Protein AF-A0A376W3J1-F1 (afdb_monomer_lite)

Foldseek 3Di:
DDLVVLLVCCCVVPVVVVCVPDDLVVLVVSLVVLVVVCPVPPDPSSVVNNVVSSVVSLVVVCVVVVHDSVVVVVVVVVVD

Structure (mmCIF, N/CA/C/O backbone):
data_AF-A0A376W3J1-F1
#
_entry.id   AF-A0A376W3J1-F1
#
loop_
_atom_site.group_PDB
_atom_site.id
_atom_site.type_symbol
_atom_site.label_atom_id
_atom_site.label_alt_id
_atom_site.label_comp_id
_atom_site.label_asym_id
_atom_site.label_entity_id
_atom_site.label_seq_id
_atom_site.pdbx_PDB_ins_code
_atom_site.Cartn_x
_atom_site.Cartn_y
_atom_site.Cartn_z
_atom_site.occupancy
_atom_site.B_iso_or_equiv
_atom_site.auth_seq_id
_atom_site.auth_comp_id
_atom_site.auth_asym_id
_atom_site.auth_atom_id
_atom_site.pdbx_PDB_model_num
ATOM 1 N N . MET A 1 1 ? 12.324 16.041 -13.695 1.00 51.12 1 MET A N 1
ATOM 2 C CA . MET A 1 1 ? 11.089 15.251 -13.522 1.00 51.12 1 MET A CA 1
ATOM 3 C C . MET A 1 1 ? 11.024 14.910 -12.049 1.00 51.12 1 MET A C 1
ATOM 5 O O . MET A 1 1 ? 11.953 14.281 -11.559 1.00 51.12 1 MET A O 1
ATOM 9 N N . ASP A 1 2 ? 10.063 15.482 -11.328 1.00 60.22 2 ASP A N 1
ATOM 10 C CA . ASP A 1 2 ? 9.988 15.358 -9.871 1.00 60.22 2 ASP A CA 1
ATOM 11 C C . ASP A 1 2 ? 9.794 13.888 -9.471 1.00 60.22 2 ASP A C 1
ATOM 13 O O . ASP A 1 2 ? 8.985 13.179 -10.073 1.00 60.22 2 ASP A O 1
ATOM 17 N N . VAL A 1 3 ? 10.556 13.413 -8.485 1.00 61.38 3 VAL A N 1
ATOM 18 C CA . VAL A 1 3 ? 10.514 12.008 -8.046 1.00 61.38 3 VAL A CA 1
ATOM 19 C C . VAL A 1 3 ? 9.10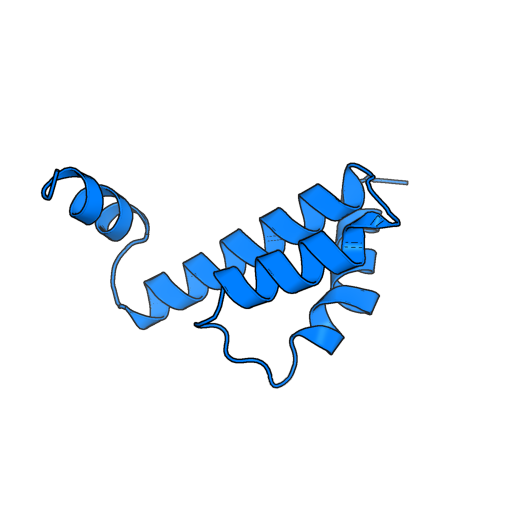6 11.627 -7.570 1.00 61.38 3 VAL A C 1
ATOM 21 O O . VAL A 1 3 ? 8.679 10.491 -7.774 1.00 61.38 3 VAL A O 1
ATOM 24 N N . SER A 1 4 ? 8.347 12.584 -7.027 1.00 64.31 4 SER A N 1
ATOM 25 C CA . SER A 1 4 ? 6.974 12.375 -6.560 1.00 64.31 4 SER A CA 1
ATOM 26 C C . SER A 1 4 ? 6.018 12.067 -7.712 1.00 64.31 4 SER A C 1
ATOM 28 O O . SER A 1 4 ? 5.123 11.241 -7.555 1.00 64.31 4 SER A O 1
ATOM 30 N N . PHE A 1 5 ? 6.234 12.655 -8.894 1.00 69.56 5 PHE A N 1
ATOM 31 C CA . PHE A 1 5 ? 5.418 12.365 -10.078 1.00 69.56 5 PHE A CA 1
ATOM 32 C C . PHE A 1 5 ? 5.649 10.936 -10.584 1.00 69.56 5 PHE A C 1
ATOM 34 O O . PHE A 1 5 ? 4.697 10.229 -10.910 1.00 69.56 5 PHE A O 1
ATOM 41 N N . SER A 1 6 ? 6.904 10.474 -10.576 1.00 74.38 6 SER A N 1
ATOM 42 C CA . SER A 1 6 ? 7.242 9.092 -10.944 1.00 74.38 6 SER A CA 1
ATOM 43 C C . SER A 1 6 ? 6.650 8.071 -9.970 1.00 74.38 6 SER A C 1
ATOM 45 O O . SER A 1 6 ? 6.206 7.009 -10.397 1.00 74.38 6 SER A O 1
ATOM 47 N N . VAL A 1 7 ? 6.613 8.386 -8.670 1.00 72.69 7 VAL A N 1
ATOM 48 C CA . VAL A 1 7 ? 5.974 7.531 -7.656 1.00 72.69 7 VAL A CA 1
ATOM 49 C C . VAL A 1 7 ? 4.456 7.495 -7.852 1.00 72.69 7 VAL A C 1
ATOM 51 O O . VAL A 1 7 ? 3.873 6.414 -7.836 1.00 72.69 7 VAL A O 1
ATOM 54 N N . ALA A 1 8 ? 3.822 8.648 -8.080 1.00 75.50 8 ALA A N 1
ATOM 55 C CA . ALA A 1 8 ? 2.375 8.749 -8.261 1.00 75.50 8 ALA A CA 1
ATOM 56 C C . ALA A 1 8 ? 1.881 8.019 -9.522 1.00 75.50 8 ALA A C 1
ATOM 58 O O . ALA A 1 8 ? 0.942 7.233 -9.432 1.00 75.50 8 ALA A O 1
ATOM 59 N N . SER A 1 9 ? 2.544 8.209 -10.669 1.00 79.62 9 SER A N 1
ATOM 60 C CA . SER A 1 9 ? 2.211 7.469 -11.898 1.00 79.62 9 SER A CA 1
ATOM 61 C C . SER A 1 9 ? 2.436 5.970 -11.708 1.00 79.62 9 SER A C 1
ATOM 63 O O . SER A 1 9 ? 1.553 5.174 -12.011 1.00 79.62 9 SER A O 1
ATOM 65 N N . TYR A 1 10 ? 3.548 5.559 -11.085 1.00 80.12 10 TYR A N 1
ATOM 66 C CA . TYR A 1 10 ? 3.785 4.139 -10.821 1.00 80.12 10 TYR A CA 1
ATOM 67 C C . TYR A 1 10 ? 2.691 3.516 -9.939 1.00 80.12 10 TYR A C 1
ATOM 69 O O . TYR A 1 10 ? 2.228 2.404 -10.201 1.00 80.12 10 TYR A O 1
ATOM 77 N N . LEU A 1 11 ? 2.235 4.247 -8.921 1.00 77.19 11 LEU A N 1
ATOM 78 C CA . LEU A 1 11 ? 1.120 3.838 -8.074 1.00 77.19 11 LEU A CA 1
ATOM 79 C C . LEU A 1 11 ? -0.176 3.691 -8.861 1.00 77.19 11 LEU A C 1
ATOM 81 O O . LEU A 1 11 ? -0.809 2.641 -8.796 1.00 77.19 11 LEU A O 1
ATOM 85 N N . GLN A 1 12 ? -0.560 4.726 -9.598 1.00 79.12 12 GLN A N 1
ATOM 86 C CA . GLN A 1 12 ? -1.856 4.795 -10.256 1.00 79.12 12 GLN A CA 1
ATOM 87 C C . GLN A 1 12 ? -1.961 3.832 -11.443 1.00 79.12 12 GLN A C 1
ATOM 89 O O . GLN A 1 12 ? -2.992 3.181 -11.605 1.00 79.12 12 GLN A O 1
ATOM 94 N N . ASP A 1 13 ? -0.881 3.685 -12.210 1.00 80.44 13 ASP A N 1
ATOM 95 C CA . ASP A 1 13 ? -0.864 2.899 -13.444 1.00 80.44 13 ASP A CA 1
ATOM 96 C C . ASP A 1 13 ? -0.547 1.415 -13.196 1.00 80.44 13 ASP A C 1
ATOM 98 O O . ASP A 1 13 ? -0.970 0.555 -13.972 1.00 80.44 13 ASP A O 1
ATOM 102 N N . HIS A 1 14 ? 0.178 1.081 -12.117 1.00 79.19 14 HIS A N 1
ATOM 103 C CA . HIS A 1 14 ? 0.618 -0.296 -11.857 1.00 79.19 14 HIS A CA 1
ATOM 104 C C . HIS A 1 14 ? 0.124 -0.894 -10.538 1.00 79.19 14 HIS A C 1
ATOM 106 O O . HIS A 1 14 ? -0.330 -2.040 -10.545 1.00 79.19 14 HIS A O 1
ATOM 112 N N . LEU A 1 15 ? 0.203 -0.176 -9.409 1.00 76.56 15 LEU A N 1
ATOM 113 C CA . LEU A 1 15 ? -0.184 -0.749 -8.110 1.00 76.56 15 LEU A CA 1
ATOM 114 C C . LEU A 1 15 ? -1.700 -0.731 -7.891 1.00 76.56 15 LEU A C 1
ATOM 116 O O . LEU A 1 15 ? -2.266 -1.750 -7.501 1.00 76.56 15 LEU A O 1
ATOM 120 N N . CYS A 1 16 ? -2.368 0.392 -8.160 1.00 80.75 16 CYS A N 1
ATOM 121 C CA . CYS A 1 16 ? -3.802 0.562 -7.927 1.00 80.75 16 CYS A CA 1
ATOM 122 C C . CYS A 1 16 ? -4.653 -0.498 -8.646 1.00 80.75 16 CYS A C 1
ATOM 124 O O . CYS A 1 16 ? -5.453 -1.141 -7.967 1.00 80.75 16 CYS A O 1
ATOM 126 N N . PRO A 1 17 ? -4.461 -0.787 -9.950 1.00 83.31 17 PRO A N 1
ATOM 127 C CA . PRO A 1 17 ? -5.243 -1.813 -10.643 1.00 83.31 17 PRO A CA 1
ATOM 128 C C . PRO A 1 17 ? -5.069 -3.213 -10.043 1.00 83.31 17 PRO A C 1
ATOM 130 O O . PRO A 1 17 ? -6.004 -4.005 -10.052 1.00 83.31 17 PRO A O 1
ATOM 133 N N . GLN A 1 18 ? -3.891 -3.516 -9.485 1.00 81.06 18 GLN A N 1
ATOM 134 C CA . GLN A 1 18 ? -3.609 -4.804 -8.840 1.00 81.06 18 GLN A CA 1
ATOM 135 C C . GLN A 1 18 ? -4.236 -4.927 -7.443 1.00 81.06 18 GLN A C 1
ATOM 137 O O . GLN A 1 18 ? -4.344 -6.039 -6.918 1.00 81.06 18 GLN A O 1
ATOM 142 N N . LEU A 1 19 ? -4.632 -3.799 -6.842 1.00 76.25 19 LEU A N 1
ATOM 143 C CA . LEU A 1 19 ? -5.310 -3.721 -5.546 1.00 76.25 19 LEU A CA 1
ATOM 144 C C . LEU A 1 19 ? -6.830 -3.756 -5.667 1.00 76.25 19 LEU A C 1
ATOM 146 O O . LEU A 1 19 ? -7.493 -4.161 -4.713 1.00 76.25 19 LEU A O 1
ATOM 150 N N . ILE A 1 20 ? -7.390 -3.369 -6.816 1.00 80.69 20 ILE A N 1
ATOM 151 C CA . ILE A 1 20 ? -8.835 -3.443 -7.042 1.00 80.69 20 ILE A CA 1
ATOM 152 C C . ILE A 1 20 ? -9.299 -4.899 -6.903 1.00 80.69 20 ILE A C 1
ATOM 154 O O . ILE A 1 20 ? -8.797 -5.799 -7.571 1.00 80.69 20 ILE A O 1
ATOM 158 N N . GLY A 1 21 ? -10.258 -5.129 -6.002 1.00 80.81 21 GLY A N 1
ATOM 159 C CA . GLY A 1 21 ? -10.792 -6.459 -5.696 1.00 80.81 21 GLY A CA 1
ATOM 160 C C . GLY A 1 21 ? -10.008 -7.250 -4.642 1.00 80.81 21 GLY A C 1
ATOM 161 O O . GLY A 1 21 ? -10.419 -8.359 -4.305 1.00 80.81 21 GLY A O 1
ATOM 162 N N . ARG A 1 22 ? -8.913 -6.707 -4.090 1.00 80.12 22 ARG A N 1
ATOM 163 C CA . ARG A 1 22 ? -8.221 -7.305 -2.938 1.00 80.12 22 ARG A CA 1
ATOM 164 C C . ARG A 1 22 ? -8.776 -6.781 -1.621 1.00 80.12 22 ARG A C 1
ATOM 166 O O . ARG A 1 22 ? -9.191 -5.631 -1.511 1.00 80.12 22 ARG A O 1
ATOM 173 N N . ASP A 1 23 ? -8.723 -7.631 -0.605 1.00 79.12 23 ASP A N 1
ATOM 174 C CA . ASP A 1 23 ? -9.068 -7.252 0.760 1.00 79.12 23 ASP A CA 1
ATOM 175 C C . ASP A 1 23 ? -7.971 -6.359 1.367 1.00 79.12 23 ASP A C 1
ATOM 177 O O . ASP A 1 23 ? -6.828 -6.791 1.557 1.00 79.12 23 ASP A O 1
ATOM 181 N N . ALA A 1 24 ? -8.339 -5.118 1.694 1.00 76.06 24 ALA A N 1
ATOM 182 C CA . ALA A 1 24 ? -7.464 -4.122 2.307 1.00 76.06 24 ALA A CA 1
ATOM 183 C C . ALA A 1 24 ? -6.975 -4.519 3.715 1.00 76.06 24 ALA A C 1
ATOM 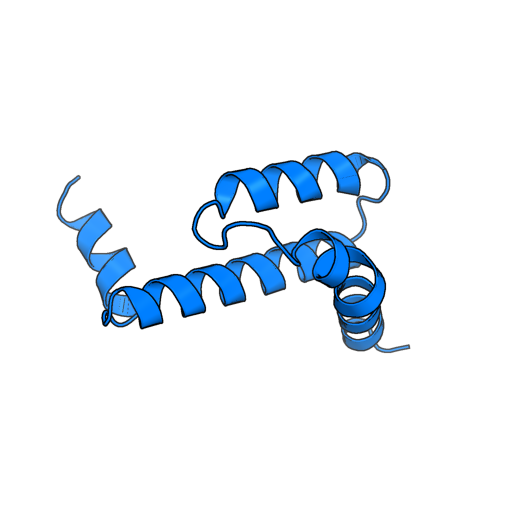185 O O . ALA A 1 24 ? -5.996 -3.957 4.205 1.00 76.06 24 ALA A O 1
ATOM 186 N N . HIS A 1 25 ? -7.604 -5.500 4.372 1.00 77.12 25 HIS A N 1
ATOM 187 C CA . HIS A 1 25 ? -7.146 -6.015 5.663 1.00 77.12 25 HIS A CA 1
ATOM 188 C C . HIS A 1 25 ? -5.906 -6.909 5.556 1.00 77.1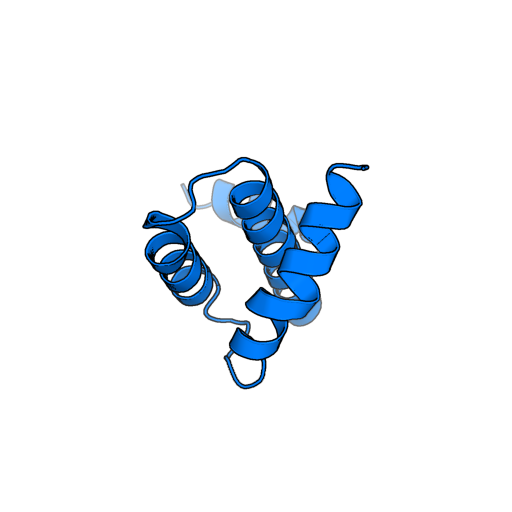2 25 HIS A C 1
ATOM 190 O O . HIS A 1 25 ? -5.199 -7.093 6.552 1.00 77.12 25 HIS A O 1
ATOM 196 N N . ARG A 1 26 ? -5.589 -7.425 4.362 1.00 81.75 26 ARG A N 1
ATOM 197 C CA . ARG A 1 26 ? -4.425 -8.291 4.118 1.00 81.75 26 ARG A CA 1
ATOM 198 C C . ARG A 1 26 ? -3.183 -7.480 3.737 1.00 81.75 26 ARG A C 1
ATOM 200 O O . ARG A 1 26 ? -2.542 -7.741 2.721 1.00 81.75 26 ARG A O 1
ATOM 207 N N . ILE A 1 27 ? -2.845 -6.495 4.573 1.00 80.56 27 ILE A N 1
ATOM 208 C CA . ILE A 1 27 ? -1.736 -5.548 4.353 1.00 80.56 27 ILE A CA 1
ATOM 209 C C . ILE A 1 27 ? -0.412 -6.291 4.116 1.00 80.56 27 ILE A C 1
ATOM 211 O O . ILE A 1 27 ? 0.287 -6.013 3.147 1.00 80.56 27 ILE A O 1
ATOM 215 N N . GLU A 1 28 ? -0.111 -7.299 4.938 1.00 81.19 28 GLU A N 1
ATOM 216 C CA . GLU A 1 28 ? 1.113 -8.107 4.833 1.00 81.19 28 GLU A CA 1
ATOM 217 C C . GLU A 1 28 ? 1.196 -8.887 3.508 1.00 81.19 28 GLU A C 1
ATOM 219 O O . GLU A 1 28 ? 2.238 -8.894 2.855 1.00 81.19 28 GLU A O 1
ATOM 224 N N . ASP A 1 29 ? 0.093 -9.501 3.061 1.00 83.25 29 ASP A N 1
ATOM 225 C CA . ASP A 1 29 ? 0.038 -10.215 1.776 1.00 83.25 29 ASP A CA 1
ATOM 226 C C . ASP A 1 29 ? 0.226 -9.258 0.594 1.00 83.25 29 ASP A C 1
ATOM 228 O O . ASP A 1 29 ? 0.935 -9.573 -0.363 1.00 83.25 29 ASP A O 1
ATOM 232 N N . ILE A 1 30 ? -0.397 -8.079 0.658 1.00 82.94 30 ILE A N 1
ATOM 233 C CA . ILE A 1 30 ? -0.249 -7.028 -0.351 1.00 82.94 30 ILE A CA 1
ATOM 234 C C . ILE A 1 30 ? 1.208 -6.555 -0.405 1.00 82.94 30 ILE A C 1
ATOM 236 O O . ILE A 1 30 ? 1.792 -6.476 -1.489 1.00 82.94 30 ILE A O 1
ATOM 240 N N . TRP A 1 31 ? 1.812 -6.306 0.756 1.00 81.06 31 TRP A N 1
ATOM 241 C CA . TRP A 1 31 ? 3.202 -5.886 0.867 1.00 81.06 31 TRP A CA 1
ATOM 242 C C . TRP A 1 31 ? 4.153 -6.946 0.310 1.00 81.06 31 TRP A C 1
ATOM 244 O O . TRP A 1 31 ? 4.991 -6.634 -0.529 1.00 81.06 31 TRP A O 1
ATOM 254 N N . GLN A 1 32 ? 3.980 -8.217 0.683 1.00 82.25 32 GLN A N 1
ATOM 255 C CA . GLN A 1 32 ? 4.776 -9.334 0.163 1.00 82.25 32 GLN A CA 1
ATOM 256 C C . GLN A 1 32 ? 4.600 -9.520 -1.348 1.00 82.25 32 GLN A C 1
ATOM 258 O O . GLN A 1 32 ? 5.575 -9.785 -2.054 1.00 82.25 32 GLN A O 1
ATOM 263 N N . PHE A 1 33 ? 3.379 -9.363 -1.864 1.00 82.19 33 PHE A N 1
ATOM 264 C CA . PHE A 1 33 ? 3.094 -9.440 -3.295 1.00 82.19 33 PHE A CA 1
ATOM 265 C C . PHE A 1 33 ? 3.842 -8.350 -4.070 1.00 82.19 33 PHE A C 1
ATOM 267 O O . PHE A 1 33 ? 4.527 -8.651 -5.051 1.00 82.19 33 PHE A O 1
ATOM 274 N N . PHE A 1 34 ? 3.783 -7.103 -3.598 1.00 77.81 34 PHE A N 1
ATOM 275 C CA . PHE A 1 34 ? 4.521 -6.009 -4.219 1.00 77.81 34 PHE A CA 1
ATOM 276 C C . PHE A 1 34 ? 6.022 -6.128 -4.027 1.00 77.81 34 PHE A C 1
ATOM 278 O O . PHE A 1 34 ? 6.754 -5.884 -4.973 1.00 77.81 34 PHE A O 1
ATOM 285 N N . TYR A 1 35 ? 6.495 -6.548 -2.858 1.00 75.50 35 TYR A N 1
ATOM 286 C CA . TYR A 1 35 ? 7.916 -6.718 -2.578 1.00 75.50 35 TYR A CA 1
ATOM 287 C C . TYR A 1 35 ? 8.546 -7.796 -3.473 1.00 75.50 35 TYR A C 1
ATOM 289 O O . TYR A 1 35 ? 9.614 -7.584 -4.050 1.00 75.50 35 TYR A O 1
ATOM 297 N N . LYS A 1 36 ? 7.856 -8.930 -3.665 1.00 77.12 36 LYS A N 1
ATOM 298 C CA . LYS A 1 36 ? 8.289 -10.000 -4.580 1.00 77.12 36 LYS A CA 1
ATOM 299 C C . LYS A 1 36 ? 8.176 -9.590 -6.050 1.00 77.12 36 LYS A C 1
ATOM 301 O O . LYS A 1 36 ? 9.075 -9.901 -6.824 1.00 77.12 36 LYS A O 1
ATOM 306 N N . GLY A 1 37 ? 7.130 -8.857 -6.439 1.00 70.88 37 GLY A N 1
ATOM 307 C CA . GLY A 1 37 ? 6.996 -8.311 -7.798 1.00 70.88 37 GLY A CA 1
ATOM 308 C C . GLY A 1 37 ? 8.030 -7.221 -8.113 1.00 70.88 37 GLY A C 1
ATOM 309 O O . GLY A 1 37 ? 8.580 -7.165 -9.212 1.00 70.88 37 GLY A O 1
ATOM 310 N N . ALA A 1 38 ? 8.364 -6.400 -7.118 1.00 66.19 38 ALA A N 1
ATOM 311 C CA . ALA A 1 38 ? 9.362 -5.336 -7.173 1.00 66.19 38 ALA A CA 1
ATOM 312 C C . ALA A 1 38 ? 10.805 -5.847 -7.124 1.00 66.19 38 ALA A C 1
ATOM 314 O O . ALA A 1 38 ? 11.726 -5.059 -7.341 1.00 66.19 38 ALA A O 1
ATOM 315 N N . TYR A 1 39 ? 11.024 -7.143 -6.876 1.00 59.31 39 TYR A N 1
ATOM 316 C CA . TYR A 1 39 ? 12.352 -7.759 -6.868 1.00 59.31 39 TYR A CA 1
ATOM 317 C C . TYR A 1 39 ? 13.143 -7.445 -8.151 1.00 59.31 39 TYR A C 1
ATOM 319 O O . TYR A 1 39 ? 14.340 -7.178 -8.086 1.00 59.31 39 TYR A O 1
ATOM 327 N N . TRP A 1 40 ? 12.455 -7.350 -9.293 1.00 53.25 40 TRP A N 1
ATOM 328 C CA . TRP A 1 40 ? 13.043 -6.998 -10.590 1.00 53.25 40 TRP A CA 1
ATOM 329 C C . TRP A 1 40 ? 13.287 -5.491 -10.800 1.00 53.25 40 TRP A C 1
ATOM 331 O O . TRP A 1 40 ? 13.997 -5.104 -11.722 1.00 53.25 40 TRP A O 1
ATOM 341 N N . ARG A 1 41 ? 12.716 -4.622 -9.956 1.00 56.62 41 ARG A N 1
ATOM 342 C CA . ARG A 1 41 ? 12.757 -3.150 -10.061 1.00 56.62 41 ARG A CA 1
ATOM 343 C C . ARG A 1 41 ? 13.083 -2.499 -8.711 1.00 56.62 41 ARG A C 1
ATOM 345 O O . ARG A 1 41 ? 12.368 -1.598 -8.262 1.00 56.62 41 ARG A O 1
ATOM 352 N N . ARG A 1 42 ? 14.162 -2.950 -8.057 1.00 58.16 42 ARG A N 1
ATOM 353 C CA . ARG A 1 42 ? 14.712 -2.372 -6.810 1.00 58.16 42 ARG A CA 1
ATOM 354 C C . ARG A 1 42 ? 15.240 -0.943 -7.022 1.00 58.16 42 ARG A C 1
ATOM 356 O O . ARG A 1 42 ? 16.442 -0.703 -7.014 1.00 58.16 42 ARG A O 1
ATOM 363 N N . GLY A 1 43 ? 14.331 0.006 -7.221 1.00 68.69 43 GLY A N 1
ATOM 364 C CA . GLY A 1 43 ? 14.605 1.437 -7.274 1.00 68.69 43 GLY A CA 1
ATOM 365 C C . GLY A 1 43 ? 13.932 2.179 -6.113 1.00 68.69 43 GLY A C 1
ATOM 366 O O . GLY A 1 43 ? 12.916 1.705 -5.595 1.00 68.69 43 GLY A O 1
ATOM 367 N N . PRO A 1 44 ? 14.454 3.356 -5.717 1.00 72.00 44 PRO A N 1
ATOM 368 C CA . PRO A 1 44 ? 13.887 4.172 -4.638 1.00 72.00 44 PRO A CA 1
ATOM 369 C C . PRO A 1 44 ? 12.412 4.529 -4.882 1.00 72.00 44 PRO A C 1
ATOM 371 O O . PRO A 1 44 ? 11.621 4.542 -3.948 1.00 72.00 44 PRO A O 1
ATOM 374 N N . VAL A 1 45 ? 12.017 4.700 -6.148 1.00 74.19 45 VAL A N 1
ATOM 375 C CA . VAL A 1 45 ? 10.633 4.983 -6.566 1.00 74.19 45 VAL A CA 1
ATOM 376 C C . VAL A 1 45 ? 9.669 3.864 -6.151 1.00 74.19 45 VAL A C 1
ATOM 378 O O . VAL A 1 45 ? 8.597 4.139 -5.617 1.00 74.19 45 VAL A O 1
ATOM 381 N N . THR A 1 46 ? 10.055 2.600 -6.342 1.00 75.88 46 THR A N 1
ATOM 382 C CA . THR A 1 46 ? 9.208 1.443 -6.018 1.00 75.88 46 THR A CA 1
ATOM 383 C C . THR A 1 46 ? 9.005 1.303 -4.512 1.00 75.88 46 THR A C 1
ATOM 385 O O . THR A 1 46 ? 7.896 1.034 -4.061 1.00 75.88 46 THR A O 1
ATOM 388 N N . M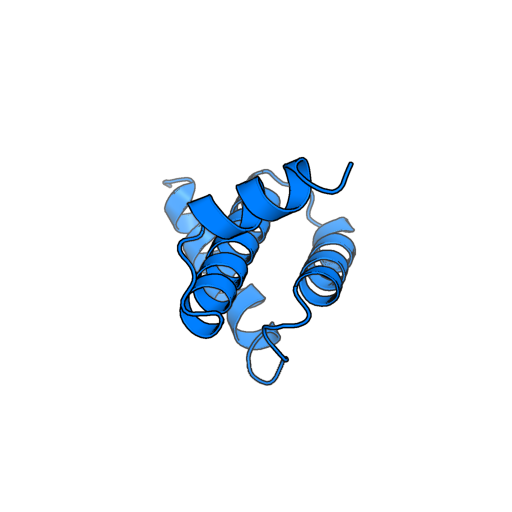ET A 1 47 ? 10.060 1.521 -3.721 1.00 78.38 47 MET A N 1
ATOM 389 C CA . MET A 1 47 ? 9.972 1.462 -2.259 1.00 78.38 47 MET A CA 1
ATOM 390 C C . MET A 1 47 ? 9.125 2.606 -1.696 1.00 78.38 47 MET A C 1
ATOM 392 O O . MET A 1 47 ? 8.279 2.364 -0.841 1.00 78.38 47 MET A O 1
ATOM 396 N N . SER A 1 48 ? 9.284 3.828 -2.215 1.00 81.19 48 SER A N 1
ATOM 397 C CA . SER A 1 48 ? 8.433 4.963 -1.836 1.00 81.19 48 SER A CA 1
ATOM 398 C C . SER A 1 48 ? 6.961 4.722 -2.177 1.00 81.19 48 SER A C 1
ATOM 400 O O . SER A 1 48 ? 6.095 5.035 -1.363 1.00 81.19 48 SER A O 1
ATOM 402 N N . ALA A 1 49 ? 6.673 4.116 -3.334 1.00 80.69 49 ALA A N 1
ATOM 403 C CA . ALA A 1 49 ? 5.318 3.719 -3.709 1.00 80.69 49 ALA A CA 1
ATOM 404 C C . ALA A 1 49 ? 4.731 2.693 -2.723 1.00 80.69 49 ALA A C 1
ATOM 406 O O . ALA A 1 49 ? 3.636 2.893 -2.205 1.00 80.69 49 ALA A O 1
ATOM 407 N N . ILE A 1 50 ? 5.470 1.622 -2.411 1.00 80.12 50 ILE A N 1
ATOM 408 C CA . ILE A 1 50 ? 5.007 0.579 -1.481 1.00 80.12 50 ILE A CA 1
ATOM 409 C C . ILE A 1 50 ? 4.725 1.168 -0.092 1.00 80.12 50 ILE A C 1
ATOM 411 O O . ILE A 1 50 ? 3.672 0.892 0.478 1.00 80.12 50 ILE A O 1
ATOM 415 N N . SER A 1 51 ? 5.613 2.021 0.428 1.00 82.00 51 SER A N 1
ATOM 416 C CA . SER A 1 51 ? 5.403 2.685 1.720 1.00 82.00 51 SER A CA 1
ATOM 417 C C . SER A 1 51 ? 4.176 3.601 1.724 1.00 82.00 51 SER A C 1
ATOM 419 O O . SER A 1 51 ? 3.458 3.648 2.720 1.00 82.00 51 SER A O 1
ATOM 421 N N . ALA A 1 52 ? 3.900 4.309 0.623 1.00 83.81 52 ALA A N 1
ATOM 422 C CA . ALA A 1 52 ? 2.702 5.142 0.503 1.00 83.81 52 ALA A CA 1
ATOM 423 C C . ALA A 1 52 ? 1.408 4.306 0.536 1.00 83.81 52 ALA A C 1
ATOM 425 O O . ALA A 1 52 ? 0.446 4.693 1.199 1.00 83.81 52 ALA A O 1
ATOM 426 N N . VAL A 1 53 ? 1.394 3.142 -0.128 1.00 82.25 53 VAL A N 1
ATOM 427 C CA . VAL A 1 53 ? 0.260 2.201 -0.069 1.00 82.25 53 VAL A CA 1
ATOM 428 C C . VAL A 1 53 ? 0.073 1.662 1.344 1.00 82.25 53 VAL A C 1
ATOM 430 O O . VAL A 1 53 ? -1.052 1.637 1.834 1.00 82.25 53 VAL A O 1
ATOM 433 N N . ASP A 1 54 ? 1.156 1.266 2.013 1.00 82.44 54 ASP A N 1
ATOM 434 C CA . ASP A 1 54 ? 1.099 0.726 3.373 1.00 82.44 54 ASP A CA 1
ATOM 435 C C . ASP A 1 54 ? 0.490 1.738 4.356 1.00 82.44 54 ASP A C 1
ATOM 437 O O . ASP A 1 54 ? -0.467 1.416 5.061 1.00 82.44 54 ASP A O 1
ATOM 441 N N . MET A 1 55 ? 0.943 2.999 4.318 1.00 83.44 55 MET A N 1
ATOM 442 C CA . MET A 1 55 ? 0.357 4.068 5.136 1.00 83.44 55 MET A CA 1
ATOM 443 C C . MET A 1 55 ? -1.137 4.264 4.857 1.00 83.44 55 MET A C 1
ATOM 445 O O . MET A 1 55 ? -1.917 4.406 5.798 1.00 83.44 55 MET A O 1
ATOM 449 N N . ALA A 1 56 ? -1.552 4.244 3.587 1.00 83.31 56 ALA A N 1
ATOM 450 C CA . ALA A 1 56 ? -2.957 4.400 3.218 1.00 83.31 56 ALA A CA 1
ATOM 451 C C . ALA A 1 56 ? -3.823 3.228 3.715 1.00 83.31 56 ALA A C 1
ATOM 453 O O . ALA A 1 56 ? -4.925 3.443 4.221 1.00 83.31 56 ALA A O 1
ATOM 454 N N . LEU A 1 57 ? -3.324 1.991 3.623 1.00 80.44 57 LEU A N 1
ATOM 455 C CA . LEU A 1 57 ? -4.020 0.808 4.136 1.00 80.44 57 LEU A CA 1
ATOM 456 C C . LEU A 1 57 ? -4.145 0.840 5.665 1.00 80.44 57 LEU A C 1
ATOM 458 O O . LEU A 1 57 ? -5.207 0.524 6.208 1.00 80.44 57 LEU A O 1
ATOM 462 N N . TRP A 1 58 ? -3.092 1.263 6.365 1.00 79.38 58 TRP A N 1
ATOM 463 C CA . TRP A 1 58 ? -3.127 1.447 7.815 1.00 79.38 58 TRP A CA 1
ATOM 464 C C . TRP A 1 58 ? -4.090 2.552 8.246 1.00 79.38 58 TRP A C 1
ATOM 466 O O . TRP A 1 58 ? -4.815 2.366 9.223 1.00 79.38 58 TRP A O 1
ATOM 476 N N . ASP A 1 59 ? -4.155 3.658 7.507 1.00 80.38 59 ASP A N 1
ATOM 477 C CA . ASP A 1 59 ? -5.115 4.737 7.749 1.00 80.38 59 ASP A CA 1
ATOM 478 C C . ASP A 1 59 ? -6.565 4.257 7.564 1.00 80.38 59 ASP A C 1
ATOM 480 O O . ASP A 1 59 ? -7.411 4.487 8.430 1.00 80.38 59 ASP A O 1
ATOM 484 N N . ILE A 1 60 ? -6.846 3.488 6.505 1.00 79.62 60 ILE A N 1
ATOM 485 C CA . ILE A 1 60 ? -8.156 2.847 6.298 1.00 79.62 60 ILE A CA 1
ATOM 486 C C . ILE A 1 60 ? -8.488 1.904 7.459 1.00 79.62 60 ILE A C 1
ATOM 488 O O . ILE A 1 60 ? -9.600 1.944 7.985 1.00 79.62 60 ILE A O 1
ATOM 492 N N . LYS A 1 61 ? -7.531 1.079 7.899 1.00 75.81 61 LYS A 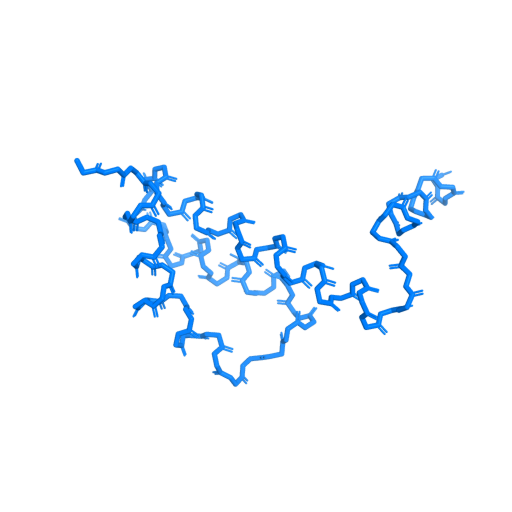N 1
ATOM 493 C CA . LYS A 1 61 ? -7.730 0.141 9.011 1.00 75.81 61 LYS A CA 1
ATOM 494 C C . LYS A 1 61 ? -7.993 0.860 10.334 1.00 75.81 61 LYS A C 1
ATOM 496 O O . LYS A 1 61 ? -8.857 0.425 11.090 1.00 75.81 61 LYS A O 1
ATOM 501 N N . ALA A 1 62 ? -7.285 1.949 10.615 1.00 73.56 62 ALA A N 1
ATOM 502 C CA . ALA A 1 62 ? -7.491 2.747 11.819 1.00 73.56 62 ALA A CA 1
ATOM 503 C C . ALA A 1 62 ? -8.857 3.447 11.815 1.00 73.56 62 ALA A C 1
ATOM 505 O O . ALA A 1 62 ? -9.590 3.377 12.803 1.00 73.56 62 ALA A O 1
ATOM 506 N N . LYS A 1 63 ? -9.249 4.024 10.670 1.00 73.75 63 LYS A N 1
ATOM 507 C CA . LYS A 1 63 ? -10.591 4.589 10.464 1.00 73.75 63 LYS A CA 1
ATOM 508 C C . LYS A 1 63 ? -11.683 3.532 10.633 1.00 73.75 63 LYS A C 1
ATOM 510 O O . LYS A 1 63 ? -12.654 3.777 11.339 1.00 73.75 63 LYS A O 1
ATOM 515 N N . ALA A 1 64 ? -11.504 2.341 10.059 1.00 74.19 64 ALA A N 1
ATOM 516 C CA . ALA A 1 64 ? -12.436 1.222 10.210 1.00 74.19 64 ALA A CA 1
ATOM 517 C C . ALA A 1 64 ? -12.518 0.712 11.660 1.00 74.19 64 ALA A C 1
ATOM 519 O O . ALA A 1 64 ? -13.587 0.319 12.119 1.00 74.19 64 ALA A O 1
ATOM 520 N N . ALA A 1 65 ? -11.409 0.758 12.401 1.00 71.38 65 ALA A N 1
ATOM 521 C CA . ALA A 1 65 ? -11.362 0.409 13.818 1.00 71.38 65 ALA A CA 1
ATOM 522 C C . ALA A 1 65 ? -11.931 1.505 14.741 1.00 71.38 65 ALA A C 1
ATOM 524 O O . ALA A 1 65 ? -11.956 1.298 15.953 1.00 71.38 65 ALA A O 1
ATOM 525 N N . ASN A 1 66 ? -12.366 2.659 14.204 1.00 64.94 66 ASN A N 1
ATOM 526 C CA . ASN A 1 66 ? -12.773 3.843 14.978 1.00 64.94 66 ASN A CA 1
ATOM 527 C C . ASN A 1 66 ? -11.741 4.241 16.055 1.00 64.94 66 ASN A C 1
ATOM 529 O O . ASN A 1 66 ? -12.078 4.809 17.094 1.00 64.94 66 ASN A O 1
ATOM 533 N N . MET A 1 67 ? -10.465 3.928 15.815 1.00 58.06 67 MET A N 1
ATOM 534 C CA . MET A 1 67 ? -9.364 4.195 16.732 1.00 58.06 67 MET A CA 1
ATOM 535 C C . MET A 1 67 ? -8.361 5.129 16.053 1.00 58.06 67 MET A C 1
ATOM 537 O O . MET A 1 67 ? -7.957 4.865 14.919 1.00 58.06 67 MET A O 1
ATOM 541 N N . PRO A 1 68 ? -7.906 6.200 16.726 1.00 52.69 68 PRO A N 1
ATOM 542 C CA . PRO A 1 68 ? -6.796 7.003 16.230 1.00 52.69 68 PRO A CA 1
ATOM 543 C C . PRO A 1 68 ? -5.569 6.111 15.984 1.00 52.69 68 PRO A C 1
ATOM 545 O O . PRO A 1 68 ? -5.254 5.256 16.814 1.00 52.69 68 PRO A O 1
ATOM 548 N N . LEU A 1 69 ? -4.840 6.319 14.878 1.00 54.12 69 LEU A N 1
ATOM 549 C CA . LEU A 1 69 ? -3.586 5.599 14.573 1.00 54.12 69 LEU A CA 1
ATOM 550 C C . LEU A 1 69 ? -2.595 5.627 15.754 1.00 54.12 69 LEU A C 1
ATOM 552 O O . LEU A 1 69 ? -1.913 4.640 16.026 1.00 54.12 69 LEU A O 1
ATOM 556 N N . THR A 1 70 ? -2.576 6.731 16.506 1.00 55.41 70 THR A N 1
ATOM 557 C CA . THR A 1 70 ? -1.795 6.928 17.737 1.00 55.41 70 THR A CA 1
ATOM 558 C C . THR A 1 70 ? -2.165 5.961 18.865 1.00 55.41 70 THR A C 1
ATOM 560 O O . THR A 1 70 ? -1.322 5.625 19.691 1.00 55.41 70 THR A O 1
ATOM 563 N N . SER A 1 71 ? -3.409 5.489 18.914 1.00 44.38 71 SER A N 1
ATOM 564 C CA . SER A 1 71 ? -3.913 4.603 19.968 1.00 44.38 71 SER A CA 1
ATOM 565 C C . SER A 1 71 ? -3.616 3.126 19.688 1.00 44.38 71 SER A C 1
ATOM 567 O O . SER A 1 71 ? -3.396 2.358 20.623 1.00 44.38 71 SER A O 1
ATOM 569 N N . TYR A 1 72 ? -3.554 2.719 18.414 1.00 49.69 72 TYR A N 1
ATOM 570 C CA . TYR A 1 72 ? -3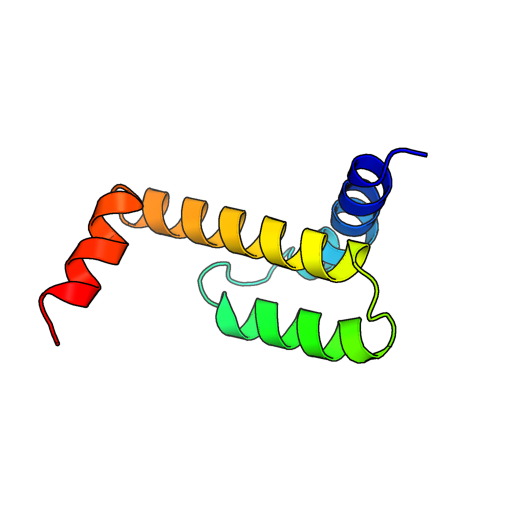.253 1.332 18.037 1.00 49.69 72 TYR A CA 1
ATOM 571 C C . TYR A 1 72 ? -1.780 0.960 18.285 1.00 49.69 72 TYR A C 1
ATOM 573 O O . TYR A 1 72 ? -1.491 -0.144 18.752 1.00 49.69 72 TYR A O 1
ATOM 581 N N . SER A 1 73 ? -0.839 1.881 18.035 1.00 52.25 73 SER A N 1
ATOM 582 C CA . SER A 1 73 ? 0.585 1.656 18.337 1.00 52.25 73 SER A CA 1
ATOM 583 C C . SER A 1 73 ? 0.858 1.608 19.846 1.00 52.25 73 SER A C 1
ATOM 585 O O . SER A 1 73 ? 1.618 0.755 20.303 1.00 52.25 73 SER A O 1
ATOM 587 N N . ALA A 1 74 ? 0.177 2.445 20.635 1.00 50.25 74 ALA A N 1
ATOM 588 C CA . ALA A 1 74 ? 0.270 2.441 22.095 1.00 50.25 74 ALA A CA 1
ATOM 589 C C . ALA A 1 74 ? -0.288 1.148 22.723 1.00 50.25 74 ALA A C 1
ATOM 591 O O . ALA A 1 74 ? 0.311 0.604 23.649 1.00 50.25 74 ALA A O 1
ATOM 592 N N . ALA A 1 75 ? -1.383 0.593 22.188 1.00 51.19 75 ALA A N 1
ATOM 593 C CA . ALA A 1 75 ? -1.967 -0.657 22.685 1.00 51.19 75 ALA A CA 1
ATOM 594 C C . ALA A 1 75 ? -1.039 -1.879 22.522 1.00 51.19 75 ALA A C 1
ATOM 596 O O . ALA A 1 75 ? -1.133 -2.833 23.297 1.00 51.19 75 ALA A O 1
ATOM 597 N N . ARG A 1 76 ? -0.118 -1.856 21.548 1.00 50.78 76 ARG A N 1
ATOM 598 C CA . ARG A 1 76 ? 0.868 -2.929 21.338 1.00 50.78 76 ARG A CA 1
ATOM 599 C C . ARG A 1 76 ? 2.067 -2.851 22.293 1.00 50.78 76 ARG A C 1
ATOM 601 O O . ARG A 1 76 ? 2.696 -3.876 22.520 1.00 50.78 76 ARG A O 1
ATOM 608 N N . LEU A 1 77 ? 2.356 -1.688 22.884 1.00 52.75 77 LEU A N 1
ATOM 609 C CA . LEU A 1 77 ? 3.458 -1.515 23.847 1.00 52.75 77 LEU A CA 1
ATOM 610 C C . LEU A 1 77 ? 3.084 -1.891 25.289 1.00 52.75 77 LEU A C 1
ATOM 612 O O . LEU A 1 77 ? 3.968 -2.144 26.095 1.00 52.75 77 LEU A O 1
ATOM 616 N N . VAL A 1 78 ? 1.790 -1.958 25.617 1.00 52.41 78 VAL A N 1
ATOM 617 C CA . VAL A 1 78 ? 1.313 -2.304 26.974 1.00 52.41 78 VAL A CA 1
ATOM 618 C C . VAL A 1 78 ? 1.152 -3.822 27.172 1.00 52.41 78 VAL A C 1
ATOM 620 O O . VAL A 1 78 ? 0.988 -4.287 28.294 1.00 52.41 78 VAL A O 1
ATOM 623 N N . LYS A 1 79 ? 1.224 -4.618 26.097 1.00 43.25 79 LYS A N 1
ATOM 624 C CA . LYS A 1 79 ? 1.192 -6.093 26.150 1.00 43.25 79 LYS A CA 1
ATOM 625 C C . LYS A 1 79 ? 2.528 -6.725 25.733 1.00 43.25 79 LYS A C 1
ATOM 627 O O . LYS A 1 79 ? 2.532 -7.677 24.952 1.00 43.25 79 LYS A O 1
ATOM 632 N N . GLY A 1 80 ? 3.631 -6.153 26.213 1.00 41.62 80 GLY A N 1
ATOM 633 C CA . GLY A 1 80 ? 4.969 -6.751 26.187 1.00 41.62 80 GLY A CA 1
ATOM 634 C C . GLY A 1 80 ? 5.341 -7.276 27.562 1.00 41.62 80 GLY A C 1
ATOM 635 O O . GLY A 1 80 ? 5.035 -6.558 28.539 1.00 41.62 80 GLY A O 1
#

Organism: Escherichia coli (NCBI:txid562)

InterPro domains:
  IPR013341 Mandelate racemase, N-terminal domain [PF02746] (6-70)
  IPR029017 Enolase-like, N-terminal [G3DSA:3.30.390.10] (3-79)
  IPR029017 Enolase-like, N-terminal [SSF54826] (6-71)
  IPR034593 D-galactonate dehydratase DgoD-like [PTHR48080] (6-71)

Radius of gyration: 14.45 Å; chains: 1; bounding box: 28×26×40 Å

Sequence (80 aa):
MDVSFSVASYLQDHLCPQLIGRDAHRIEDIWQFFYKGAYWRRGPVTMSAISAVDMALWDIKAKAANMPLTSYSAARLVKG

pLDDT: mean 71.22, std 12.01, range [41.62, 83.81]

Secondary structure (DSSP, 8-state):
--HHHHHHHHIIIIIHHHHTTS-TT-HHHHHHHHHHHGGGG--HHHHHHHHHHHHHHHHHHHHHTTS-HHHHHHHHHTT-